Protein AF-A0A538A8Y0-F1 (afdb_monomer_lite)

Sequence (130 aa):
MSKQEFVSQANAICADVNNKIESLQQPPQNAQVSELVPLLTQELAIAREAESKLEALTPPSELQNERDKLVANTQKEEALADKLIAAAKANDSSQAQALGQQLDALNKQDNSISSSIGLTECAKDASPQG

Radius of gyration: 15.26 Å; chains: 1; bounding box: 42×21×41 Å

Secondary structure (DSSP, 8-state):
--HHHHHHHHHHHHHHHHHHHHTSBPPPTT--GGGGHHHHHHHHHHHHHHHHHHHT----GGGHHHHHHHHHHHHHHHHHHHHHHHHHHTT-HHHHHHHHHHHHHHHHHHHHHHHHHT-TTTTS----B-

Structure (mmCIF, N/CA/C/O backbone):
data_AF-A0A538A8Y0-F1
#
_entry.id   AF-A0A538A8Y0-F1
#
loop_
_atom_site.group_PDB
_atom_site.id
_atom_site.type_symbol
_atom_site.label_atom_id
_atom_site.label_alt_id
_atom_site.label_comp_id
_atom_site.label_asym_id
_atom_site.label_entity_id
_atom_site.label_seq_id
_atom_site.pdbx_PDB_ins_code
_atom_site.Cartn_x
_atom_site.Cartn_y
_atom_site.Cartn_z
_atom_site.occupancy
_atom_site.B_iso_or_equiv
_atom_site.auth_seq_id
_atom_site.auth_comp_id
_atom_site.auth_asym_id
_atom_site.auth_atom_id
_atom_site.pdbx_PDB_model_num
ATOM 1 N N . MET A 1 1 ? -17.751 -4.779 16.115 1.00 90.81 1 MET A N 1
ATOM 2 C CA . MET A 1 1 ? -16.651 -4.601 17.092 1.00 90.81 1 MET A CA 1
ATOM 3 C C . MET A 1 1 ? -16.680 -3.178 17.637 1.00 90.81 1 MET A C 1
ATOM 5 O O . MET A 1 1 ? -17.321 -2.327 17.029 1.00 90.81 1 MET A O 1
ATOM 9 N N . SER A 1 2 ? -16.024 -2.918 18.765 1.00 95.69 2 SER A N 1
ATOM 10 C CA . SER A 1 2 ? -15.776 -1.567 19.283 1.00 95.69 2 SER A CA 1
ATOM 11 C C . SER A 1 2 ? -14.690 -0.839 18.480 1.00 95.69 2 SER A C 1
ATOM 13 O O . SER A 1 2 ? -13.913 -1.460 17.752 1.00 95.69 2 SER A O 1
ATOM 15 N N . LYS A 1 3 ? -14.590 0.485 18.650 1.00 95.19 3 LYS A N 1
ATOM 16 C CA . LYS A 1 3 ? -13.522 1.294 18.041 1.00 95.19 3 LYS A CA 1
ATOM 17 C C . LYS A 1 3 ? -12.127 0.809 18.426 1.00 95.19 3 LYS A C 1
ATOM 19 O O . LYS A 1 3 ? -11.273 0.675 17.558 1.00 95.19 3 LYS A O 1
ATOM 24 N N . GLN A 1 4 ? -11.903 0.514 19.704 1.00 96.06 4 GLN A N 1
ATOM 25 C CA . GLN A 1 4 ? -10.595 0.066 20.182 1.00 96.06 4 GLN A CA 1
ATOM 26 C C . GLN A 1 4 ? -10.201 -1.292 19.584 1.00 96.06 4 GLN A C 1
ATOM 28 O O . GLN A 1 4 ? -9.057 -1.468 19.176 1.00 96.06 4 GLN A O 1
ATOM 33 N N . GLU A 1 5 ? -11.147 -2.230 19.479 1.00 96.94 5 GLU A N 1
ATOM 34 C CA . GLU A 1 5 ? -10.902 -3.536 18.855 1.00 96.94 5 GLU A CA 1
ATOM 35 C C . GLU A 1 5 ? -10.602 -3.417 17.358 1.00 96.94 5 GLU A C 1
ATOM 37 O O . GLU A 1 5 ? -9.719 -4.119 16.868 1.00 96.94 5 GLU A O 1
ATOM 42 N N . PHE A 1 6 ? -11.305 -2.532 16.641 1.00 96.44 6 PHE A N 1
ATOM 43 C CA . PHE A 1 6 ? -11.016 -2.253 15.232 1.00 96.44 6 PHE A CA 1
ATOM 44 C C . PHE A 1 6 ? -9.611 -1.676 15.065 1.00 96.44 6 PHE A C 1
ATOM 46 O O . PHE A 1 6 ? -8.806 -2.226 14.319 1.00 96.44 6 PHE A O 1
ATOM 53 N N . VAL A 1 7 ? -9.300 -0.606 15.805 1.00 96.81 7 VAL A N 1
ATOM 54 C CA . VAL A 1 7 ? -8.002 0.077 15.741 1.00 96.81 7 VAL A CA 1
ATOM 55 C C . VAL A 1 7 ? -6.860 -0.885 16.057 1.00 96.81 7 VAL A C 1
ATOM 57 O O . VAL A 1 7 ? -5.851 -0.890 15.360 1.00 96.81 7 VAL A O 1
ATOM 60 N N . SER A 1 8 ? -7.023 -1.735 17.073 1.00 97.69 8 SER A N 1
ATOM 61 C CA . SER A 1 8 ? -6.011 -2.729 17.431 1.00 97.69 8 SER A CA 1
ATOM 62 C C . SER A 1 8 ? -5.783 -3.759 16.322 1.00 97.69 8 SER A C 1
ATOM 64 O O . SER A 1 8 ? -4.634 -4.085 16.039 1.00 97.69 8 SER A O 1
ATOM 66 N N . GLN A 1 9 ? -6.846 -4.285 15.708 1.00 97.69 9 GLN A N 1
ATOM 67 C CA . GLN A 1 9 ? -6.728 -5.301 14.656 1.00 97.69 9 GLN A CA 1
ATOM 68 C C . GLN A 1 9 ? -6.169 -4.720 13.356 1.00 97.69 9 GLN A C 1
ATOM 70 O O . GLN A 1 9 ? -5.267 -5.309 12.767 1.00 97.69 9 GLN A O 1
ATOM 75 N N . ALA A 1 10 ? -6.645 -3.547 12.942 1.00 96.75 10 ALA A N 1
ATOM 76 C CA . ALA A 1 10 ? -6.143 -2.869 11.753 1.00 96.75 10 ALA A CA 1
ATOM 77 C C . ALA A 1 10 ? -4.665 -2.472 11.912 1.00 96.75 10 ALA A C 1
ATOM 79 O O . ALA A 1 10 ? -3.864 -2.748 11.024 1.00 96.75 10 ALA A O 1
ATOM 80 N N . ASN A 1 11 ? -4.257 -1.944 13.073 1.00 97.81 11 ASN A N 1
ATOM 81 C CA . ASN A 1 11 ? -2.839 -1.675 13.332 1.00 97.81 11 ASN A CA 1
ATOM 82 C C . ASN A 1 11 ? -1.982 -2.946 13.329 1.00 97.81 11 ASN A C 1
ATOM 84 O O . ASN A 1 11 ? -0.847 -2.900 12.870 1.00 97.81 11 ASN A O 1
ATOM 88 N N . ALA A 1 12 ? -2.501 -4.082 13.805 1.00 98.06 12 ALA A N 1
ATOM 89 C CA . ALA A 1 12 ? -1.770 -5.346 13.739 1.00 98.06 12 ALA A CA 1
ATOM 90 C C . ALA A 1 12 ? -1.550 -5.814 12.289 1.00 98.06 12 ALA A C 1
ATOM 92 O O . ALA A 1 12 ? -0.470 -6.307 11.969 1.00 98.06 12 ALA A O 1
ATOM 93 N N . ILE A 1 13 ? -2.539 -5.619 11.407 1.00 96.56 13 ILE A N 1
ATOM 94 C CA . ILE A 1 13 ? -2.395 -5.887 9.967 1.00 96.56 13 ILE A CA 1
ATOM 95 C C . ILE A 1 13 ? -1.309 -4.985 9.375 1.00 96.56 13 ILE A C 1
ATOM 97 O O . ILE A 1 13 ? -0.402 -5.478 8.713 1.00 96.56 13 ILE A O 1
ATOM 101 N N . CYS A 1 14 ? -1.358 -3.684 9.650 1.00 96.38 14 CYS A N 1
ATOM 102 C CA . CYS A 1 14 ? -0.379 -2.744 9.112 1.00 96.38 14 CYS A CA 1
ATOM 103 C C . CYS A 1 14 ? 1.033 -2.971 9.664 1.00 96.38 14 CYS A C 1
ATOM 105 O O . CYS A 1 14 ? 2.000 -2.855 8.925 1.00 96.38 14 CYS A O 1
ATOM 107 N N . ALA A 1 15 ? 1.173 -3.386 10.924 1.00 97.62 15 ALA A N 1
ATOM 108 C CA . ALA A 1 15 ? 2.466 -3.792 11.466 1.00 97.62 15 ALA A CA 1
ATOM 109 C C . ALA A 1 15 ? 3.028 -5.040 10.756 1.00 97.62 15 ALA A C 1
ATOM 111 O O . ALA A 1 15 ? 4.222 -5.089 10.471 1.00 97.62 15 ALA A O 1
ATOM 112 N N . ASP A 1 16 ? 2.190 -6.037 10.437 1.00 96.88 16 ASP A N 1
ATOM 113 C CA . ASP A 1 16 ? 2.591 -7.203 9.627 1.00 96.88 16 ASP A CA 1
ATOM 114 C C . ASP A 1 16 ? 3.057 -6.779 8.227 1.00 96.88 16 ASP A C 1
ATOM 116 O O . ASP A 1 16 ? 4.105 -7.229 7.767 1.00 96.88 16 ASP A O 1
ATOM 120 N N . VAL A 1 17 ? 2.326 -5.866 7.580 1.00 95.44 17 VAL A N 1
ATOM 121 C CA . VAL A 1 17 ? 2.715 -5.279 6.288 1.00 95.44 17 VAL A CA 1
ATOM 122 C C . VAL A 1 17 ? 4.061 -4.577 6.388 1.00 95.44 17 VAL A C 1
ATOM 124 O O . VAL A 1 17 ? 4.962 -4.916 5.627 1.00 95.44 17 VAL A O 1
ATOM 127 N N . ASN A 1 18 ? 4.224 -3.663 7.346 1.00 95.31 18 ASN A N 1
ATOM 128 C CA . ASN A 1 18 ? 5.459 -2.906 7.531 1.00 95.31 18 ASN A CA 1
ATOM 129 C C . ASN A 1 18 ? 6.653 -3.847 7.714 1.00 95.31 18 ASN A C 1
ATOM 131 O O . ASN A 1 18 ? 7.642 -3.719 7.003 1.00 95.31 18 ASN A O 1
ATOM 135 N N . ASN A 1 19 ? 6.523 -4.869 8.565 1.00 96.50 19 ASN A N 1
ATOM 136 C CA . ASN A 1 19 ? 7.574 -5.869 8.764 1.00 96.50 19 ASN A CA 1
ATOM 137 C C . ASN A 1 19 ? 7.905 -6.643 7.477 1.00 96.50 19 ASN A C 1
ATOM 139 O O . ASN A 1 19 ? 9.073 -6.919 7.198 1.00 96.50 19 ASN A O 1
ATOM 143 N N . LYS A 1 20 ? 6.889 -7.021 6.688 1.00 96.25 20 LYS A N 1
ATOM 144 C CA . LYS A 1 20 ? 7.092 -7.715 5.409 1.00 96.25 20 LYS A CA 1
ATOM 145 C C . LYS A 1 20 ? 7.803 -6.814 4.404 1.00 96.25 20 LYS A C 1
ATOM 147 O O . LYS A 1 20 ? 8.775 -7.272 3.812 1.00 96.25 20 LYS A O 1
ATOM 152 N N . ILE A 1 21 ? 7.371 -5.561 4.258 1.00 94.69 21 ILE A N 1
ATOM 153 C CA . ILE A 1 21 ? 7.989 -4.569 3.368 1.00 94.69 21 ILE A CA 1
ATOM 154 C C . ILE A 1 21 ? 9.435 -4.306 3.782 1.00 94.69 21 ILE A C 1
ATOM 156 O O . ILE A 1 21 ? 10.331 -4.446 2.958 1.00 94.69 21 ILE A O 1
ATOM 160 N N . GLU A 1 22 ? 9.683 -4.038 5.064 1.00 94.44 22 GLU A N 1
ATOM 161 C CA . GLU A 1 22 ? 11.029 -3.835 5.610 1.00 94.44 22 GLU A CA 1
ATOM 162 C C . GLU A 1 22 ? 11.937 -5.049 5.384 1.00 94.44 22 GLU A C 1
ATOM 164 O O . GLU A 1 22 ? 13.147 -4.895 5.274 1.00 94.44 22 GLU A O 1
ATOM 169 N N . SER A 1 23 ? 11.396 -6.267 5.300 1.00 95.31 23 SER A N 1
ATOM 170 C CA . SER A 1 23 ? 12.188 -7.473 5.022 1.00 95.31 23 SER A CA 1
ATOM 171 C C . SER A 1 23 ? 12.571 -7.655 3.548 1.00 95.31 23 SER A C 1
ATOM 173 O O . SER A 1 23 ? 13.418 -8.499 3.238 1.00 95.31 23 SER A O 1
ATOM 175 N N . LEU A 1 24 ? 11.963 -6.891 2.634 1.00 94.56 24 LEU A N 1
ATOM 176 C CA . LEU A 1 24 ? 12.285 -6.950 1.212 1.00 94.56 24 LEU A CA 1
ATOM 177 C C . LEU A 1 24 ? 13.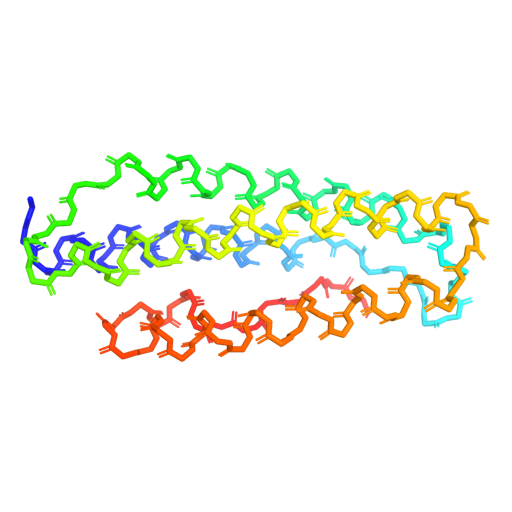641 -6.294 0.946 1.00 94.56 24 LEU A C 1
ATOM 179 O O . LEU A 1 24 ? 14.032 -5.341 1.615 1.00 94.56 24 LEU A O 1
ATOM 183 N N . GLN A 1 25 ? 14.351 -6.793 -0.065 1.00 92.19 25 GLN A N 1
ATOM 184 C CA . GLN A 1 25 ? 15.600 -6.187 -0.517 1.00 92.19 25 GLN A CA 1
ATOM 185 C C . GLN A 1 25 ? 15.322 -5.103 -1.551 1.00 92.19 25 GLN A C 1
ATOM 187 O O . GLN A 1 25 ? 14.700 -5.365 -2.585 1.00 92.19 25 GLN A O 1
ATOM 192 N N . GLN A 1 26 ? 15.842 -3.907 -1.298 1.00 89.25 26 GLN A N 1
ATOM 193 C CA . GLN A 1 26 ? 15.817 -2.825 -2.261 1.00 89.25 26 GLN A CA 1
ATOM 194 C C . GLN A 1 26 ? 16.884 -3.057 -3.346 1.00 89.25 26 GLN A C 1
ATOM 196 O O . GLN A 1 26 ? 18.039 -3.364 -3.031 1.00 89.25 26 GLN A O 1
ATOM 201 N N . PRO A 1 27 ? 16.539 -2.905 -4.637 1.00 89.00 27 PRO A N 1
ATOM 202 C CA . PRO A 1 27 ? 17.527 -2.847 -5.706 1.00 89.00 27 PRO A CA 1
ATOM 203 C C . PRO A 1 27 ? 18.526 -1.695 -5.488 1.00 89.00 27 PRO A C 1
ATOM 205 O O . PRO A 1 27 ? 18.180 -0.689 -4.861 1.00 89.00 27 PRO A O 1
ATOM 208 N N . PRO A 1 28 ? 19.760 -1.790 -6.019 1.00 89.81 28 PRO A N 1
ATOM 209 C CA . PRO A 1 28 ? 20.739 -0.715 -5.890 1.00 89.81 28 PRO A CA 1
ATOM 210 C C . PRO A 1 28 ? 20.216 0.586 -6.518 1.00 89.81 28 PRO A C 1
ATOM 212 O O . PRO A 1 28 ? 19.444 0.559 -7.471 1.00 89.81 28 PRO A O 1
ATOM 215 N N . GLN A 1 29 ? 20.667 1.746 -6.031 1.00 84.62 29 GLN A N 1
ATOM 216 C CA . GLN A 1 29 ? 20.158 3.059 -6.476 1.00 84.62 29 GLN A CA 1
ATOM 217 C C . GLN A 1 29 ? 20.268 3.314 -7.989 1.00 84.62 29 GLN A C 1
ATOM 219 O O . GLN A 1 29 ? 19.532 4.129 -8.537 1.00 84.62 29 GLN A O 1
ATOM 224 N N . ASN A 1 30 ? 21.202 2.646 -8.663 1.00 90.00 30 ASN A N 1
ATOM 225 C CA . ASN A 1 30 ? 21.420 2.736 -10.104 1.00 90.00 30 ASN A CA 1
ATOM 226 C C . ASN A 1 30 ? 20.744 1.605 -10.901 1.00 90.00 30 ASN A C 1
ATOM 228 O O . ASN A 1 30 ? 21.065 1.433 -12.078 1.00 90.00 30 ASN A O 1
ATOM 232 N N . ALA A 1 31 ? 19.857 0.830 -10.272 1.00 90.81 31 ALA A N 1
ATOM 233 C CA . ALA A 1 31 ? 19.060 -0.190 -10.935 1.00 90.81 31 ALA A CA 1
ATOM 234 C C . ALA A 1 31 ? 18.205 0.428 -12.047 1.00 90.81 31 ALA A C 1
ATOM 236 O O . ALA A 1 31 ? 17.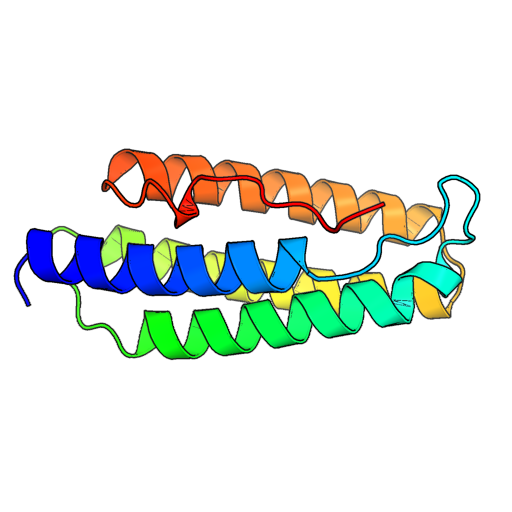637 1.515 -11.910 1.00 90.81 31 ALA A O 1
ATOM 237 N N . GLN A 1 32 ? 18.090 -0.284 -13.162 1.00 93.00 32 GLN A N 1
ATOM 238 C CA . GLN A 1 32 ? 17.137 0.061 -14.204 1.00 93.00 32 GLN A CA 1
ATOM 239 C C . GLN A 1 32 ? 15.715 -0.173 -13.702 1.00 93.00 32 GLN A C 1
ATOM 241 O O . GLN A 1 32 ? 15.465 -1.024 -12.851 1.00 93.00 32 GLN A O 1
ATOM 246 N N . VAL A 1 33 ? 14.746 0.533 -14.283 1.00 92.94 33 VAL A N 1
ATOM 247 C CA . VAL A 1 33 ? 13.346 0.403 -13.860 1.00 92.94 33 VAL A CA 1
ATOM 248 C C . VAL A 1 33 ? 12.834 -1.038 -13.998 1.00 92.94 33 VAL A C 1
ATOM 250 O O . VAL A 1 33 ? 12.084 -1.507 -13.147 1.00 92.94 33 VAL A O 1
ATOM 253 N N . SER A 1 34 ? 13.301 -1.791 -14.998 1.00 94.75 34 SER A N 1
ATOM 254 C CA . SER A 1 34 ? 12.964 -3.210 -15.156 1.00 94.75 34 SER A CA 1
ATOM 255 C C . SER A 1 34 ? 13.441 -4.094 -14.002 1.00 94.75 34 SER A C 1
ATOM 257 O O . SER A 1 34 ? 12.833 -5.127 -13.728 1.00 94.75 34 SER A O 1
ATOM 259 N N . GLU A 1 35 ? 14.511 -3.702 -13.311 1.00 95.00 35 GLU A N 1
ATOM 260 C CA . GLU A 1 35 ? 15.055 -4.431 -12.161 1.00 95.00 35 GLU A CA 1
ATOM 261 C C . GLU A 1 35 ? 14.205 -4.227 -10.894 1.00 95.00 35 GLU A C 1
ATOM 263 O O . GLU A 1 35 ? 14.346 -4.986 -9.941 1.00 95.00 35 GLU A O 1
ATOM 268 N N . LEU A 1 36 ? 13.263 -3.273 -10.900 1.00 93.44 36 LEU A N 1
ATOM 269 C CA . LEU A 1 36 ? 12.297 -3.072 -9.813 1.00 93.44 36 LEU A CA 1
ATOM 270 C C . LEU A 1 36 ? 11.145 -4.086 -9.844 1.00 93.44 36 LEU A C 1
ATOM 272 O O . LEU A 1 36 ? 10.462 -4.271 -8.840 1.00 93.44 36 LEU A O 1
ATOM 276 N N . VAL A 1 37 ? 10.910 -4.762 -10.976 1.00 96.12 37 VAL A N 1
ATOM 277 C CA . VAL A 1 37 ? 9.754 -5.659 -11.173 1.00 96.12 37 VAL A CA 1
ATOM 278 C C . VAL A 1 37 ? 9.604 -6.715 -10.064 1.00 96.12 37 VAL A C 1
ATOM 280 O O . VAL A 1 37 ? 8.475 -6.897 -9.596 1.00 96.12 37 VAL A O 1
ATOM 283 N N . PRO A 1 38 ? 10.668 -7.409 -9.607 1.00 96.19 38 PRO A N 1
ATOM 284 C CA . PRO A 1 38 ? 10.547 -8.381 -8.523 1.00 96.19 38 PRO A CA 1
ATOM 285 C C . PRO A 1 38 ? 10.125 -7.755 -7.191 1.00 96.19 38 PRO A C 1
ATOM 287 O O . PRO A 1 38 ? 9.326 -8.358 -6.478 1.00 96.19 38 PRO A O 1
ATOM 290 N N . LEU A 1 39 ? 10.639 -6.566 -6.859 1.00 95.44 39 LEU A N 1
ATOM 291 C CA . LEU A 1 39 ? 10.268 -5.846 -5.639 1.00 95.44 39 LEU A CA 1
ATOM 292 C C . LEU A 1 39 ? 8.797 -5.419 -5.706 1.00 95.44 39 LEU A C 1
ATOM 294 O O . LEU A 1 39 ? 8.005 -5.841 -4.871 1.00 95.44 39 LEU A O 1
ATOM 298 N N . LEU A 1 40 ? 8.412 -4.710 -6.770 1.00 95.69 40 LEU A N 1
ATOM 299 C CA . LEU A 1 40 ? 7.044 -4.218 -6.974 1.00 95.69 40 LEU A CA 1
ATOM 300 C C . LEU A 1 40 ? 6.000 -5.345 -6.941 1.00 95.69 40 LEU A C 1
ATOM 302 O O . LEU A 1 40 ? 4.895 -5.177 -6.435 1.00 95.69 40 LEU A O 1
ATOM 306 N N . THR A 1 41 ? 6.348 -6.521 -7.473 1.00 97.44 41 THR A N 1
ATOM 307 C CA . THR A 1 41 ? 5.459 -7.694 -7.451 1.00 97.44 41 THR A CA 1
ATOM 308 C C . THR A 1 41 ? 5.270 -8.240 -6.032 1.00 97.44 41 THR A C 1
ATOM 310 O O . THR A 1 41 ? 4.177 -8.692 -5.696 1.00 97.44 41 THR A O 1
ATOM 313 N N . GLN A 1 42 ? 6.314 -8.208 -5.198 1.00 97.50 42 GLN A N 1
ATOM 314 C CA . GLN A 1 42 ? 6.234 -8.635 -3.798 1.00 97.50 42 GLN A CA 1
ATOM 315 C C . GLN A 1 42 ? 5.429 -7.641 -2.958 1.00 97.50 42 GLN A C 1
ATOM 317 O O . GLN A 1 42 ? 4.544 -8.062 -2.217 1.00 97.50 42 GLN A O 1
ATOM 322 N N . GLU A 1 43 ? 5.673 -6.340 -3.124 1.00 95.31 43 GLU A N 1
ATOM 323 C CA . GLU A 1 43 ? 4.915 -5.280 -2.446 1.00 95.31 43 GLU A CA 1
ATOM 324 C C . GLU A 1 43 ? 3.420 -5.359 -2.785 1.00 95.31 43 GLU A C 1
ATOM 326 O O . GLU A 1 43 ? 2.581 -5.359 -1.887 1.00 95.31 43 GLU A O 1
ATOM 331 N N . LEU A 1 44 ? 3.075 -5.552 -4.064 1.00 96.81 44 LEU A N 1
ATOM 332 C CA . LEU A 1 44 ? 1.686 -5.730 -4.497 1.00 96.81 44 LEU A CA 1
ATOM 333 C C . LEU A 1 44 ? 1.025 -6.977 -3.887 1.00 96.81 44 LEU A C 1
ATOM 335 O O . LEU A 1 44 ? -0.153 -6.949 -3.535 1.00 96.81 44 LEU A O 1
ATOM 339 N N . ALA A 1 45 ? 1.759 -8.085 -3.753 1.00 97.44 45 ALA A N 1
ATOM 340 C CA . ALA A 1 45 ? 1.228 -9.285 -3.109 1.00 97.44 45 ALA A CA 1
ATOM 341 C C . ALA A 1 45 ? 0.94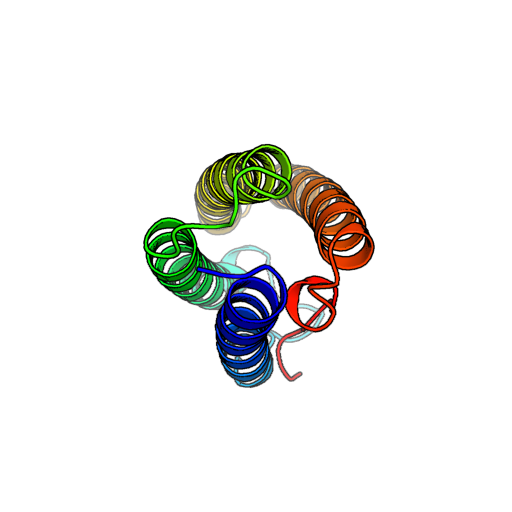3 -9.055 -1.613 1.00 97.44 45 ALA A C 1
ATOM 343 O O . ALA A 1 45 ? -0.075 -9.529 -1.107 1.00 97.44 45 ALA A O 1
ATOM 344 N N . ILE A 1 46 ? 1.810 -8.303 -0.926 1.00 96.06 46 ILE A N 1
ATOM 345 C CA . ILE A 1 46 ? 1.621 -7.912 0.477 1.00 96.06 46 ILE A CA 1
ATOM 346 C C . ILE A 1 46 ? 0.404 -6.987 0.616 1.00 96.06 46 ILE A C 1
ATOM 348 O O . ILE A 1 46 ? -0.424 -7.217 1.498 1.00 96.06 46 ILE A O 1
ATOM 352 N N . ALA A 1 47 ? 0.264 -5.991 -0.267 1.00 93.81 47 ALA A N 1
ATOM 353 C CA . ALA A 1 47 ? -0.868 -5.062 -0.273 1.00 93.81 47 ALA A CA 1
ATOM 354 C C . ALA A 1 47 ? -2.213 -5.796 -0.423 1.00 93.81 47 ALA A C 1
ATOM 356 O O . ALA A 1 47 ? -3.098 -5.613 0.409 1.00 93.81 47 ALA A O 1
ATOM 357 N N . ARG A 1 48 ? -2.314 -6.730 -1.377 1.00 96.00 48 ARG A N 1
ATOM 358 C CA . ARG A 1 48 ? -3.509 -7.574 -1.590 1.00 96.00 48 ARG A CA 1
ATOM 359 C C . ARG A 1 48 ? -3.883 -8.418 -0.381 1.00 96.00 48 ARG A C 1
ATOM 361 O O . ARG A 1 48 ? -5.054 -8.576 -0.038 1.00 96.00 48 ARG A O 1
ATOM 368 N N . GLU A 1 49 ? -2.881 -9.002 0.276 1.00 95.31 49 GLU A N 1
ATOM 369 C CA . GLU A 1 49 ? -3.108 -9.766 1.502 1.00 95.31 49 GLU A CA 1
ATOM 370 C C . GLU A 1 49 ? -3.650 -8.859 2.621 1.00 95.31 49 GLU A C 1
ATOM 372 O O . GLU A 1 49 ? -4.548 -9.256 3.368 1.00 95.31 49 GLU A O 1
ATOM 377 N N . ALA A 1 50 ? -3.119 -7.640 2.737 1.00 92.44 50 ALA A N 1
ATOM 378 C CA . ALA A 1 50 ? -3.538 -6.660 3.730 1.00 92.44 50 ALA A CA 1
ATOM 379 C C . ALA A 1 50 ? -4.950 -6.123 3.470 1.00 92.44 50 ALA A C 1
ATOM 381 O O . ALA A 1 50 ? -5.743 -6.065 4.410 1.00 92.44 50 ALA A O 1
ATOM 382 N N . GLU A 1 51 ? -5.277 -5.801 2.214 1.00 93.44 51 GLU A N 1
ATOM 383 C CA . GLU A 1 51 ? -6.613 -5.387 1.779 1.00 93.44 51 GLU A CA 1
ATOM 384 C C . GLU A 1 51 ? -7.648 -6.432 2.206 1.00 93.44 51 GLU A C 1
ATOM 386 O O . GLU A 1 51 ? -8.583 -6.118 2.942 1.00 93.44 51 GLU A O 1
ATOM 391 N N . SER A 1 52 ? -7.421 -7.702 1.853 1.00 94.44 52 SER A N 1
ATOM 392 C CA . SER A 1 52 ? -8.332 -8.796 2.198 1.00 94.44 52 SER A CA 1
ATOM 393 C C . SER A 1 52 ? -8.531 -8.947 3.714 1.00 94.44 52 SER A C 1
ATOM 395 O O . SER A 1 52 ? -9.653 -9.163 4.182 1.00 94.44 52 SER A O 1
ATOM 397 N N . LYS A 1 53 ? -7.464 -8.790 4.513 1.00 94.19 53 LYS A N 1
ATOM 398 C CA . LYS A 1 53 ? -7.565 -8.807 5.983 1.00 94.19 53 LYS A CA 1
ATOM 399 C C . LYS A 1 53 ? -8.340 -7.600 6.520 1.00 94.19 53 LYS A C 1
ATOM 401 O O . LYS A 1 53 ? -9.116 -7.763 7.460 1.00 94.19 53 LYS A O 1
ATOM 406 N N . LEU A 1 54 ? -8.135 -6.410 5.953 1.00 91.81 54 LEU A N 1
ATOM 407 C CA . LEU A 1 54 ? -8.802 -5.177 6.374 1.00 91.81 54 LEU A CA 1
ATOM 408 C C . LEU A 1 54 ? -10.296 -5.194 6.019 1.00 91.81 54 LEU A C 1
ATOM 410 O O . LEU A 1 54 ? -11.118 -4.806 6.848 1.00 91.81 54 LEU A O 1
ATOM 414 N N . GLU A 1 55 ? -10.659 -5.697 4.838 1.00 92.94 55 GLU A N 1
ATOM 415 C CA . GLU A 1 55 ? -12.051 -5.895 4.412 1.00 92.94 55 GLU A CA 1
ATOM 416 C C . GLU A 1 55 ? -12.814 -6.870 5.315 1.00 92.94 55 GLU A C 1
ATOM 418 O O . GLU A 1 55 ? -14.009 -6.688 5.564 1.00 92.94 55 GLU A O 1
ATOM 423 N N . ALA A 1 56 ? -12.128 -7.889 5.843 1.00 94.31 56 ALA A N 1
ATOM 424 C CA . ALA A 1 56 ? -12.712 -8.847 6.776 1.00 94.31 56 ALA A CA 1
ATOM 425 C C . ALA A 1 56 ? -13.031 -8.232 8.154 1.00 94.31 56 ALA A C 1
ATOM 427 O O . ALA A 1 56 ? -13.806 -8.808 8.927 1.00 94.31 56 ALA A O 1
ATOM 428 N N . LEU A 1 57 ? -12.476 -7.058 8.482 1.00 93.56 57 LEU A N 1
ATOM 429 C CA . LEU A 1 57 ? -12.817 -6.345 9.708 1.00 93.56 57 LEU A CA 1
ATOM 430 C C . LEU A 1 57 ? -14.166 -5.629 9.557 1.00 93.56 57 LEU A C 1
ATOM 432 O O . LEU A 1 57 ? -14.413 -4.874 8.623 1.00 93.56 57 LEU A O 1
ATOM 436 N N . THR A 1 58 ? -15.050 -5.813 10.537 1.00 92.69 58 THR A N 1
ATOM 437 C CA . THR A 1 58 ? -16.328 -5.086 10.632 1.00 92.69 58 THR A CA 1
ATOM 438 C C . THR A 1 58 ? -16.195 -3.883 11.575 1.00 92.69 58 THR A C 1
ATOM 440 O O . THR A 1 58 ? -16.428 -4.061 12.776 1.00 92.69 58 THR A O 1
ATOM 443 N N . PRO A 1 59 ? -15.829 -2.675 11.099 1.00 93.00 59 PRO A N 1
ATOM 444 C CA . PRO A 1 59 ? -15.652 -1.511 11.967 1.00 93.00 59 PRO A CA 1
ATOM 445 C C . PRO A 1 59 ? -16.963 -1.132 12.681 1.00 93.00 59 PRO A C 1
ATOM 447 O O . PRO A 1 59 ? -18.053 -1.488 12.224 1.00 93.00 59 PRO A O 1
ATOM 450 N N . PRO A 1 60 ? -16.906 -0.400 13.808 1.00 94.94 60 PRO A N 1
ATOM 451 C CA . PRO A 1 60 ? -18.093 0.286 14.314 1.00 94.94 60 PRO A CA 1
ATOM 452 C C . PRO A 1 60 ? -18.597 1.306 13.279 1.00 94.94 60 PRO A C 1
ATOM 454 O O . PRO A 1 60 ? -17.815 1.836 12.490 1.00 94.94 60 PRO A O 1
ATOM 457 N N . SER A 1 61 ? -19.892 1.634 13.311 1.00 94.94 61 SER A N 1
ATOM 458 C CA . SER A 1 61 ? -20.530 2.525 12.323 1.00 94.94 61 SER A CA 1
ATOM 459 C C . SER A 1 61 ? -19.847 3.889 12.183 1.00 94.94 61 SER A C 1
ATOM 461 O O . SER A 1 61 ? -19.853 4.472 11.106 1.00 94.94 61 SER A O 1
ATOM 463 N N . GLU A 1 62 ? -19.241 4.387 13.262 1.00 94.50 62 GLU A N 1
ATOM 464 C CA . GLU A 1 62 ? -18.503 5.654 13.292 1.00 94.50 62 GLU A CA 1
ATOM 465 C C . GLU A 1 62 ? -17.172 5.642 12.520 1.00 94.50 62 GLU A C 1
ATOM 467 O O . GLU A 1 62 ? -16.642 6.715 12.269 1.00 94.50 62 GLU A O 1
ATOM 472 N N . LEU A 1 63 ? -16.637 4.467 12.156 1.00 95.69 63 LEU A N 1
ATOM 473 C CA . LEU A 1 63 ? -15.398 4.304 11.374 1.00 95.69 63 LEU A CA 1
ATOM 474 C C . LEU A 1 63 ? -15.627 3.645 10.005 1.00 95.69 63 LEU A C 1
ATOM 476 O O . LEU A 1 63 ? -14.676 3.382 9.268 1.00 95.69 63 LEU A O 1
ATOM 480 N N . GLN A 1 64 ? -16.881 3.325 9.672 1.00 93.81 64 GLN A N 1
ATOM 481 C CA . GLN A 1 64 ? -17.229 2.608 8.447 1.00 93.81 64 GLN A CA 1
ATOM 482 C C . GLN A 1 64 ? -16.778 3.385 7.201 1.00 93.81 64 GLN A C 1
ATOM 484 O O . GLN A 1 64 ? -16.153 2.811 6.316 1.00 93.81 64 GLN A O 1
ATOM 489 N N . ASN A 1 65 ? -17.015 4.699 7.171 1.00 94.62 65 ASN A N 1
ATOM 490 C CA . A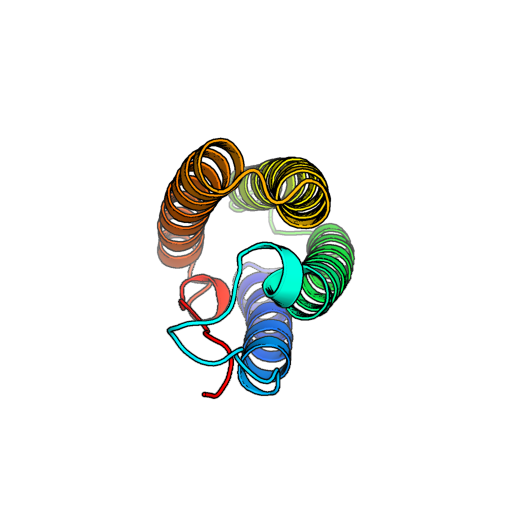SN A 1 65 ? -16.673 5.539 6.024 1.00 94.62 65 ASN A CA 1
ATOM 491 C C . ASN A 1 65 ? -15.159 5.632 5.793 1.00 94.62 65 ASN A C 1
ATOM 493 O O . ASN A 1 65 ? -14.711 5.635 4.650 1.00 94.62 65 ASN A O 1
ATOM 497 N N . GLU A 1 66 ? -14.365 5.756 6.855 1.00 93.69 66 GLU A N 1
ATOM 498 C CA . GLU A 1 66 ? -12.909 5.828 6.762 1.00 93.69 66 GLU A CA 1
ATOM 499 C C . GLU A 1 66 ? -12.321 4.479 6.355 1.00 93.69 66 GLU A C 1
ATOM 501 O O . GLU A 1 66 ? -11.454 4.447 5.487 1.00 93.69 66 GLU A O 1
ATOM 506 N N . ARG A 1 67 ? -12.850 3.369 6.887 1.00 91.69 67 ARG A N 1
ATOM 507 C CA . ARG A 1 67 ? -12.472 2.023 6.437 1.00 91.69 67 ARG A CA 1
ATOM 508 C C . ARG A 1 67 ? -12.778 1.826 4.954 1.00 91.69 67 ARG A C 1
ATOM 510 O O . ARG A 1 67 ? -11.913 1.359 4.223 1.00 91.69 67 ARG A O 1
ATOM 517 N N . ASP A 1 68 ? -13.977 2.187 4.504 1.00 92.31 68 A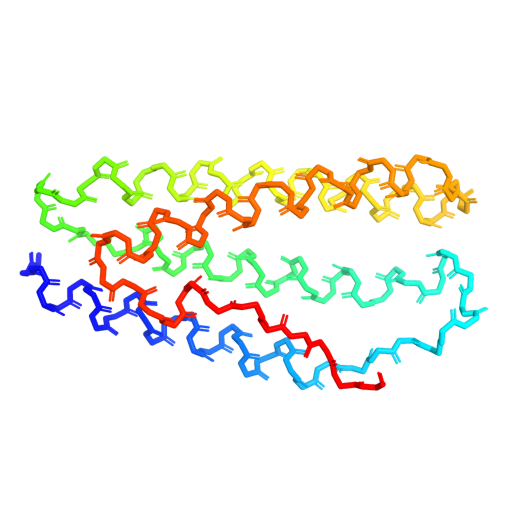SP A N 1
ATOM 518 C CA . ASP A 1 68 ? -14.378 2.017 3.103 1.00 92.31 68 ASP A CA 1
ATOM 519 C C . ASP A 1 68 ? -13.529 2.882 2.160 1.00 92.31 68 ASP A C 1
ATOM 521 O O . ASP A 1 68 ? -13.185 2.449 1.062 1.00 92.31 68 ASP A O 1
ATOM 525 N N . LYS A 1 69 ? -13.135 4.086 2.598 1.00 93.31 69 LYS A N 1
ATOM 526 C CA . LYS A 1 69 ? -12.190 4.934 1.857 1.00 93.31 69 LYS A CA 1
ATOM 527 C C . LYS A 1 69 ? -10.804 4.307 1.753 1.00 93.31 69 LYS A C 1
ATOM 529 O O . LYS A 1 69 ? -10.243 4.360 0.666 1.00 93.31 69 LYS A O 1
ATOM 534 N N . LEU A 1 70 ? -10.278 3.740 2.843 1.00 91.31 70 LEU A N 1
ATOM 535 C CA . LEU A 1 70 ? -8.978 3.063 2.837 1.00 91.31 70 LEU A CA 1
ATOM 536 C C . LEU A 1 70 ? -8.995 1.879 1.867 1.00 91.31 70 LEU A C 1
ATOM 538 O O . LEU A 1 70 ? -8.183 1.850 0.957 1.00 91.31 70 LEU A O 1
ATOM 542 N N . VAL A 1 71 ? -9.988 0.988 1.962 1.00 91.19 71 VAL A N 1
ATOM 543 C CA . VAL A 1 71 ? -10.138 -0.142 1.022 1.00 91.19 71 VAL A CA 1
ATOM 544 C C . VAL A 1 71 ? -10.210 0.348 -0.429 1.00 91.19 71 VAL A C 1
ATOM 546 O O . VAL A 1 71 ? -9.474 -0.122 -1.292 1.00 91.19 71 VAL A O 1
ATOM 549 N N . ALA A 1 72 ? -11.041 1.356 -0.710 1.00 93.25 72 ALA A N 1
ATOM 550 C CA . ALA A 1 72 ? -11.170 1.899 -2.061 1.00 93.25 72 ALA A CA 1
ATOM 551 C C . ALA A 1 72 ? -9.894 2.590 -2.576 1.00 93.25 72 ALA A C 1
ATOM 553 O O . ALA A 1 72 ? -9.706 2.698 -3.790 1.00 93.25 72 ALA A O 1
ATOM 554 N N . ASN A 1 73 ? -9.050 3.121 -1.691 1.00 93.56 73 ASN A N 1
ATOM 555 C CA . ASN A 1 73 ? -7.767 3.699 -2.068 1.00 93.56 73 ASN A CA 1
ATOM 556 C C . ASN A 1 73 ? -6.713 2.614 -2.291 1.00 93.56 73 ASN A C 1
ATOM 558 O O . ASN A 1 73 ? -6.093 2.641 -3.353 1.00 93.56 73 ASN A O 1
ATOM 562 N N . THR A 1 74 ? -6.633 1.597 -1.430 1.00 91.56 74 THR A N 1
ATOM 563 C CA . THR A 1 74 ? -5.783 0.416 -1.644 1.00 91.56 74 THR A CA 1
ATOM 564 C C . THR A 1 74 ? -6.076 -0.243 -2.996 1.00 91.56 74 THR A C 1
ATOM 566 O O . THR A 1 74 ? -5.162 -0.465 -3.781 1.00 91.56 74 THR A O 1
ATOM 569 N N . GLN A 1 75 ? -7.345 -0.412 -3.381 1.00 94.56 75 GLN A N 1
ATOM 570 C CA . GLN A 1 75 ? -7.712 -0.934 -4.712 1.00 94.56 75 GLN A CA 1
ATOM 571 C C . GLN A 1 75 ? -7.172 -0.092 -5.878 1.00 94.56 75 GLN A C 1
ATOM 573 O O . GLN A 1 75 ? -6.808 -0.617 -6.936 1.00 94.56 75 GLN A O 1
ATOM 578 N N . LYS A 1 76 ? -7.126 1.237 -5.720 1.00 96.38 76 LYS A N 1
ATOM 579 C CA . LYS A 1 76 ? -6.540 2.129 -6.732 1.00 96.38 76 LYS A CA 1
ATOM 580 C C . LYS A 1 76 ? -5.024 2.009 -6.753 1.00 96.38 76 LYS A C 1
ATOM 582 O O . LYS A 1 76 ? -4.453 2.028 -7.843 1.00 96.38 76 LYS A O 1
ATOM 587 N N . GLU A 1 77 ? -4.393 1.906 -5.588 1.00 94.88 77 GLU A N 1
ATOM 588 C CA . GLU A 1 77 ? -2.954 1.685 -5.469 1.00 94.88 77 GLU A CA 1
ATOM 589 C C . GLU A 1 77 ? -2.556 0.377 -6.145 1.00 94.88 77 GLU A C 1
ATOM 591 O O . GLU A 1 77 ? -1.668 0.382 -6.989 1.00 94.88 77 GLU A O 1
ATOM 596 N N . GLU A 1 78 ? -3.284 -0.714 -5.918 1.00 96.44 78 GLU A N 1
ATOM 597 C CA . GLU A 1 78 ? -3.034 -1.986 -6.597 1.00 96.44 78 GLU A CA 1
ATOM 598 C C . GLU A 1 78 ? -3.139 -1.877 -8.120 1.00 96.44 78 GLU A C 1
ATOM 600 O O . GLU A 1 78 ? -2.268 -2.352 -8.852 1.00 96.44 78 GLU A O 1
ATOM 605 N N . ALA A 1 79 ? -4.174 -1.197 -8.621 1.00 97.88 79 ALA A N 1
ATOM 606 C CA . ALA A 1 79 ? -4.343 -0.982 -10.054 1.00 97.88 79 ALA A CA 1
ATOM 607 C C . ALA A 1 79 ? -3.233 -0.098 -10.656 1.00 97.88 79 ALA A C 1
ATOM 609 O O . ALA A 1 79 ? -2.869 -0.257 -11.827 1.00 97.88 79 ALA A O 1
ATOM 610 N N . LEU A 1 80 ? -2.702 0.859 -9.890 1.00 98.06 80 LEU A N 1
ATOM 611 C CA . LEU A 1 80 ? -1.548 1.671 -10.285 1.00 98.06 80 LEU A CA 1
ATOM 612 C C . LEU A 1 80 ? -0.246 0.868 -10.215 1.00 98.06 80 LEU A C 1
ATOM 614 O O . LEU A 1 80 ? 0.575 0.997 -11.121 1.00 98.06 80 LEU A O 1
ATOM 618 N N . ALA A 1 81 ? -0.082 0.007 -9.212 1.00 97.69 81 ALA A N 1
ATOM 619 C CA . ALA A 1 81 ? 1.061 -0.882 -9.054 1.00 97.69 81 ALA A CA 1
ATOM 620 C C . ALA A 1 81 ? 1.139 -1.904 -10.198 1.00 97.69 81 ALA A C 1
ATOM 622 O O . ALA A 1 81 ? 2.206 -2.079 -10.783 1.00 97.69 81 ALA A O 1
ATOM 623 N N . ASP A 1 82 ? 0.016 -2.495 -10.623 1.00 98.44 82 ASP A N 1
ATOM 624 C CA . ASP A 1 82 ? -0.030 -3.363 -11.810 1.00 98.44 82 ASP A CA 1
ATOM 625 C C . ASP A 1 82 ? 0.443 -2.622 -13.077 1.00 98.44 82 ASP A C 1
ATOM 627 O O . ASP A 1 82 ? 1.226 -3.152 -13.874 1.00 98.44 82 ASP A O 1
ATOM 631 N N . LYS A 1 83 ? 0.018 -1.362 -13.256 1.00 98.50 83 LYS A N 1
ATOM 632 C CA . LYS A 1 83 ? 0.483 -0.514 -14.368 1.00 98.50 83 LYS A CA 1
ATOM 633 C C . LYS A 1 83 ? 1.963 -0.168 -14.239 1.00 98.50 83 LYS A C 1
ATOM 635 O O . LYS A 1 83 ? 2.664 -0.150 -15.248 1.00 98.50 83 LYS A O 1
ATOM 640 N N . LEU A 1 84 ? 2.440 0.095 -13.025 1.00 98.25 84 LEU A N 1
ATOM 641 C CA . LEU A 1 84 ? 3.839 0.407 -12.749 1.00 98.25 84 LEU A CA 1
ATOM 642 C C . LEU A 1 84 ? 4.725 -0.796 -13.076 1.00 98.25 84 LEU A C 1
ATOM 644 O O . LEU A 1 84 ? 5.727 -0.647 -13.769 1.00 98.25 84 LEU A O 1
ATOM 648 N N . ILE A 1 85 ? 4.310 -1.999 -12.680 1.00 98.19 85 ILE A N 1
ATOM 649 C CA . ILE A 1 85 ? 4.972 -3.256 -13.038 1.00 98.19 85 ILE A CA 1
ATOM 650 C C . ILE A 1 85 ? 5.013 -3.432 -14.561 1.00 98.19 85 ILE A C 1
ATOM 652 O O . ILE A 1 85 ? 6.042 -3.836 -15.105 1.00 98.19 85 ILE A O 1
ATOM 656 N N . ALA A 1 86 ? 3.921 -3.133 -15.271 1.00 98.44 86 ALA A N 1
ATOM 657 C CA . ALA A 1 86 ? 3.891 -3.208 -16.732 1.00 98.44 86 ALA A CA 1
ATOM 658 C C . ALA A 1 86 ? 4.854 -2.201 -17.392 1.00 98.44 86 ALA A C 1
ATOM 660 O O . ALA A 1 86 ? 5.613 -2.587 -18.283 1.00 98.44 86 ALA A O 1
ATOM 661 N N . ALA A 1 87 ? 4.880 -0.950 -16.924 1.00 98.19 87 ALA A N 1
ATOM 662 C CA . ALA A 1 87 ? 5.809 0.079 -17.397 1.00 98.19 87 ALA A CA 1
ATOM 663 C C . ALA A 1 87 ? 7.273 -0.304 -17.116 1.00 98.19 87 ALA A C 1
ATOM 665 O O . ALA A 1 87 ? 8.123 -0.217 -18.001 1.00 98.19 87 ALA A O 1
ATOM 666 N N . ALA A 1 88 ? 7.554 -0.826 -15.920 1.00 97.44 88 ALA A N 1
ATOM 667 C CA . ALA A 1 88 ? 8.868 -1.327 -15.535 1.00 97.44 88 ALA A CA 1
ATOM 668 C C . ALA A 1 88 ? 9.331 -2.476 -16.445 1.00 97.44 88 ALA A C 1
ATOM 670 O O . ALA A 1 88 ? 10.451 -2.447 -16.951 1.00 97.44 88 ALA A O 1
ATOM 671 N N . LYS A 1 89 ? 8.456 -3.445 -16.748 1.00 97.75 89 LYS A N 1
ATOM 672 C CA . LYS A 1 89 ? 8.742 -4.528 -17.712 1.00 97.75 89 LYS A CA 1
ATOM 673 C C . LYS A 1 89 ? 9.034 -4.007 -19.122 1.00 97.75 89 LYS A C 1
ATOM 675 O O . LYS A 1 89 ? 9.849 -4.598 -19.823 1.00 97.75 89 LYS A O 1
ATOM 680 N N . ALA A 1 90 ? 8.385 -2.918 -19.530 1.00 97.56 90 ALA A N 1
ATOM 681 C CA . ALA A 1 90 ? 8.632 -2.245 -20.805 1.00 97.56 90 ALA A CA 1
ATOM 682 C C . ALA A 1 90 ? 9.869 -1.323 -20.785 1.00 97.56 90 ALA A C 1
ATOM 684 O O . ALA A 1 90 ? 10.201 -0.728 -21.809 1.00 97.56 90 ALA A O 1
ATOM 685 N N . ASN A 1 91 ? 10.547 -1.205 -19.638 1.00 96.06 91 ASN A N 1
ATOM 686 C CA . ASN A 1 91 ? 11.622 -0.249 -19.383 1.00 96.06 91 ASN A CA 1
ATOM 687 C C . ASN A 1 91 ? 11.214 1.220 -19.640 1.00 96.06 91 ASN A C 1
ATOM 689 O O . ASN A 1 91 ? 12.057 2.064 -19.949 1.00 96.06 91 ASN A O 1
ATOM 693 N N . ASP A 1 92 ? 9.918 1.530 -19.513 1.00 97.62 92 ASP A N 1
ATOM 694 C CA . ASP A 1 92 ? 9.371 2.879 -19.665 1.00 97.62 92 ASP A CA 1
ATOM 695 C C . ASP A 1 92 ? 9.522 3.646 -18.347 1.00 97.62 92 ASP A C 1
ATOM 697 O O . ASP A 1 92 ? 8.626 3.694 -17.500 1.00 97.62 92 ASP A O 1
ATOM 701 N N . SER A 1 93 ? 10.706 4.225 -18.156 1.00 95.31 93 SER A N 1
ATOM 702 C CA . SER A 1 93 ? 11.048 4.963 -16.939 1.00 95.31 93 SER A CA 1
ATOM 703 C C . SER A 1 93 ? 10.182 6.207 -16.728 1.00 95.31 93 SER A C 1
ATOM 705 O O . SER A 1 93 ? 9.897 6.552 -15.583 1.00 95.31 93 SER A O 1
ATOM 707 N N . SER A 1 94 ? 9.717 6.858 -17.801 1.00 97.25 94 SER A N 1
ATOM 708 C CA . SER A 1 94 ? 8.871 8.050 -17.697 1.00 97.25 94 SER A CA 1
ATOM 709 C C . SER A 1 94 ? 7.479 7.691 -17.190 1.00 97.25 94 SER A C 1
ATOM 711 O O . SER A 1 94 ? 6.980 8.326 -16.257 1.00 97.25 94 SER A O 1
ATOM 713 N N . GLN A 1 95 ? 6.870 6.644 -17.754 1.00 97.44 95 GLN A N 1
ATOM 714 C CA . GLN A 1 95 ? 5.577 6.160 -17.289 1.00 97.44 95 GLN A CA 1
ATOM 715 C C . GLN A 1 95 ? 5.674 5.591 -15.871 1.00 97.44 95 GLN A C 1
ATOM 717 O O . GLN A 1 95 ? 4.817 5.888 -15.037 1.00 97.44 95 GLN A O 1
ATOM 722 N N . ALA A 1 96 ? 6.726 4.825 -15.574 1.00 96.75 96 ALA A N 1
ATOM 723 C CA . ALA A 1 96 ? 6.953 4.288 -14.239 1.00 96.75 96 ALA A CA 1
ATOM 724 C C . ALA A 1 96 ? 7.094 5.401 -13.188 1.00 96.75 96 ALA A C 1
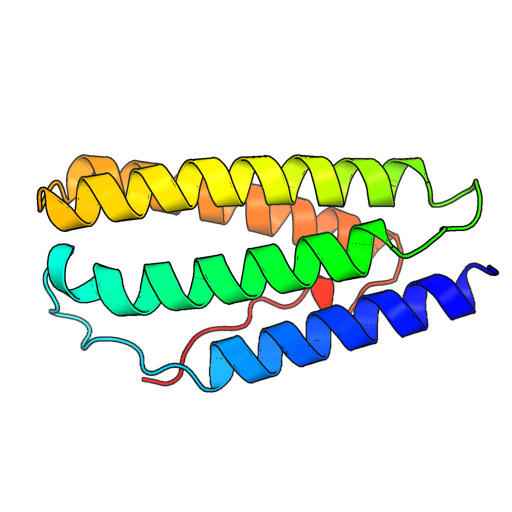ATOM 726 O O . ALA A 1 96 ? 6.440 5.351 -12.149 1.00 96.75 96 ALA A O 1
ATOM 727 N N . GLN A 1 97 ? 7.862 6.454 -13.479 1.00 95.81 97 GLN A N 1
ATOM 728 C CA . GLN A 1 97 ? 8.001 7.601 -12.581 1.00 95.81 97 GLN A CA 1
ATOM 729 C C . GLN A 1 97 ? 6.658 8.309 -12.337 1.00 95.81 97 GLN A C 1
ATOM 731 O O . GLN A 1 97 ? 6.329 8.631 -11.196 1.00 95.81 97 GLN A O 1
ATOM 736 N N . ALA A 1 98 ? 5.862 8.529 -13.388 1.00 97.75 98 ALA A N 1
ATOM 737 C CA . ALA A 1 98 ? 4.554 9.173 -13.264 1.00 97.75 98 ALA A CA 1
ATOM 738 C C . ALA A 1 98 ? 3.547 8.333 -12.455 1.00 97.75 98 ALA A C 1
ATOM 740 O O . ALA A 1 98 ? 2.693 8.888 -11.762 1.00 97.75 98 ALA A O 1
ATOM 741 N N . LEU A 1 99 ? 3.625 7.002 -12.543 1.00 98.00 99 LEU A N 1
ATOM 742 C CA . LEU A 1 99 ? 2.800 6.087 -11.750 1.00 98.00 99 LEU A CA 1
ATOM 743 C C . LEU A 1 99 ? 3.268 6.023 -10.292 1.00 98.00 99 LEU A C 1
ATOM 745 O O . LEU A 1 99 ? 2.430 6.090 -9.398 1.00 98.00 99 LEU A O 1
ATOM 749 N N . GLY A 1 100 ? 4.582 5.991 -10.046 1.00 95.31 100 GLY A N 1
ATOM 750 C CA . GLY A 1 100 ? 5.154 6.064 -8.697 1.00 95.31 100 GLY A CA 1
ATOM 751 C C . GLY A 1 100 ? 4.728 7.331 -7.949 1.00 95.31 100 GLY A C 1
ATOM 752 O O . GLY A 1 100 ? 4.283 7.258 -6.813 1.00 95.31 100 GLY A O 1
ATOM 753 N N . GLN A 1 101 ? 4.726 8.490 -8.615 1.00 96.38 101 GLN A N 1
ATOM 754 C CA . GLN A 1 101 ? 4.236 9.739 -8.010 1.00 96.38 101 GLN A CA 1
ATOM 755 C C . GLN A 1 101 ? 2.742 9.704 -7.650 1.00 96.38 101 GLN A C 1
ATOM 757 O O . GLN A 1 101 ? 2.327 10.341 -6.682 1.00 96.38 101 GLN A O 1
ATOM 762 N N . GLN A 1 102 ? 1.921 8.990 -8.430 1.00 96.69 102 GLN A N 1
ATOM 763 C CA . GLN A 1 102 ? 0.499 8.811 -8.120 1.00 96.69 102 GLN A CA 1
ATOM 764 C C . GLN A 1 102 ? 0.298 7.885 -6.917 1.00 96.69 102 GLN A C 1
ATOM 766 O O . GLN A 1 102 ? -0.554 8.181 -6.081 1.00 96.69 102 GLN A O 1
ATOM 771 N N . LEU A 1 103 ? 1.097 6.817 -6.814 1.00 95.31 103 LEU A N 1
ATOM 772 C CA . LEU A 1 103 ? 1.127 5.937 -5.643 1.00 95.31 103 LEU A CA 1
ATOM 773 C C . LEU A 1 103 ? 1.535 6.710 -4.385 1.00 95.31 103 LEU A C 1
ATOM 775 O O . LEU A 1 103 ? 0.788 6.715 -3.416 1.00 95.31 103 LEU A O 1
ATOM 779 N N . ASP A 1 104 ? 2.630 7.474 -4.433 1.00 93.94 104 ASP A N 1
ATOM 780 C CA . ASP A 1 104 ? 3.084 8.296 -3.302 1.00 93.94 104 ASP A CA 1
ATOM 781 C C . ASP A 1 104 ? 2.017 9.291 -2.820 1.00 93.94 104 ASP A C 1
ATOM 783 O O . ASP A 1 104 ? 1.919 9.599 -1.630 1.00 93.94 104 ASP A O 1
ATOM 787 N N . ALA A 1 105 ? 1.243 9.860 -3.748 1.00 94.38 105 ALA A N 1
ATOM 788 C CA . ALA A 1 105 ? 0.178 10.798 -3.416 1.00 94.38 105 ALA A CA 1
ATOM 789 C C . ALA A 1 105 ? -1.006 10.108 -2.721 1.00 94.38 105 ALA A C 1
ATOM 791 O O . ALA A 1 105 ? -1.547 10.670 -1.766 1.00 94.38 105 ALA A O 1
ATOM 792 N N . LEU A 1 106 ? -1.389 8.910 -3.179 1.00 93.62 106 LEU A N 1
ATOM 793 C CA . LEU A 1 106 ? -2.432 8.102 -2.541 1.00 93.62 106 LEU A CA 1
ATOM 794 C C . LEU A 1 106 ? -1.990 7.611 -1.163 1.00 93.62 106 LEU A C 1
ATOM 796 O O . LEU A 1 106 ? -2.707 7.860 -0.197 1.00 93.62 106 LEU A O 1
ATOM 800 N N . ASN A 1 107 ? -0.770 7.092 -1.040 1.00 92.25 107 ASN A N 1
ATOM 801 C CA . ASN A 1 107 ? -0.244 6.611 0.232 1.00 92.25 107 ASN A CA 1
ATOM 802 C C . ASN A 1 107 ? -0.211 7.732 1.292 1.00 92.25 107 ASN A C 1
ATOM 804 O O . ASN A 1 107 ? -0.639 7.559 2.429 1.00 92.25 107 ASN A O 1
ATOM 808 N N . LYS A 1 108 ? 0.167 8.964 0.913 1.00 93.75 108 LYS A N 1
ATOM 809 C CA . LYS A 1 108 ? 0.080 10.133 1.818 1.00 93.75 108 LYS A CA 1
ATOM 810 C C . LYS A 1 108 ? -1.351 10.461 2.243 1.00 93.75 108 LYS A C 1
ATOM 812 O O . LYS A 1 108 ? -1.572 10.900 3.377 1.00 93.75 108 LYS A O 1
ATOM 817 N N . GLN A 1 109 ? -2.318 10.301 1.341 1.00 93.56 109 GLN A N 1
ATOM 818 C CA . GLN A 1 109 ? -3.730 10.480 1.668 1.00 93.56 109 GLN A CA 1
ATOM 819 C C . GLN A 1 109 ? -4.188 9.409 2.668 1.00 93.56 109 GLN A C 1
ATOM 821 O O . GLN A 1 109 ? -4.851 9.746 3.653 1.00 93.56 109 GLN A O 1
ATOM 826 N N . ASP A 1 110 ? -3.788 8.159 2.463 1.00 93.94 110 ASP A N 1
ATOM 827 C CA . ASP A 1 110 ? -4.140 7.035 3.330 1.00 93.94 110 ASP A CA 1
ATOM 828 C C . ASP A 1 110 ? -3.470 7.133 4.698 1.00 93.94 110 ASP A C 1
ATOM 830 O O . ASP A 1 110 ? -4.141 6.937 5.713 1.00 93.94 110 ASP A O 1
ATOM 834 N N . ASN A 1 111 ? -2.221 7.596 4.770 1.00 94.06 111 ASN A N 1
ATOM 835 C CA . ASN A 1 111 ? -1.550 7.917 6.030 1.00 94.06 111 ASN A CA 1
ATOM 836 C C . ASN A 1 111 ? -2.303 8.985 6.830 1.00 94.06 111 ASN A C 1
ATOM 838 O O . ASN A 1 111 ? -2.431 8.888 8.056 1.00 94.06 111 ASN A O 1
ATOM 842 N N . SER A 1 112 ? -2.836 10.006 6.149 1.00 94.12 112 SER A N 1
ATOM 843 C CA . SER A 1 112 ? -3.630 11.060 6.785 1.00 94.12 112 SER A CA 1
ATOM 844 C C . SER A 1 112 ? -4.959 10.524 7.324 1.00 94.12 112 SER A C 1
ATOM 846 O O . SER A 1 112 ? -5.307 10.802 8.477 1.00 94.12 112 SER A O 1
ATOM 848 N N . ILE A 1 113 ? -5.671 9.711 6.534 1.00 93.94 113 ILE A N 1
ATOM 849 C CA . ILE A 1 113 ? -6.913 9.052 6.964 1.00 93.94 113 ILE A CA 1
ATOM 850 C C . ILE A 1 113 ? -6.627 8.144 8.161 1.00 93.94 113 ILE A C 1
ATOM 852 O O . ILE A 1 113 ? -7.245 8.320 9.211 1.00 93.94 113 ILE A O 1
ATOM 856 N N . SER A 1 114 ? -5.649 7.248 8.037 1.00 95.00 114 SER A N 1
ATOM 857 C CA . SER A 1 114 ? -5.225 6.296 9.067 1.00 95.00 114 SER A CA 1
ATOM 858 C C . SER A 1 114 ? -4.874 6.993 10.379 1.00 95.00 114 SER A C 1
ATOM 860 O O . SER A 1 114 ? -5.405 6.641 11.436 1.00 95.00 114 SER A O 1
ATOM 862 N N . SER A 1 115 ? -4.073 8.059 10.314 1.00 95.12 115 SER A N 1
ATOM 863 C CA . SER A 1 115 ? -3.735 8.877 11.483 1.00 95.12 115 SER A CA 1
ATOM 864 C C . SER A 1 115 ? -4.978 9.454 12.165 1.00 95.12 115 SER A C 1
ATOM 866 O O . SER A 1 115 ? -5.088 9.399 13.390 1.00 95.12 115 SER A O 1
ATOM 868 N N . SER A 1 116 ? -5.940 9.971 11.390 1.00 93.88 116 SER A N 1
ATOM 869 C CA . SER A 1 116 ? -7.142 10.621 11.934 1.00 93.88 116 SER A CA 1
ATOM 870 C C . SER A 1 116 ? -8.045 9.682 12.747 1.00 93.88 116 SER A C 1
ATOM 872 O O . SER A 1 116 ? -8.746 10.132 13.655 1.00 93.88 116 SER A O 1
ATOM 874 N N . ILE A 1 117 ? -7.993 8.375 12.470 1.00 93.88 117 ILE A N 1
ATOM 875 C CA . ILE A 1 117 ? -8.813 7.354 13.137 1.00 93.88 117 ILE A CA 1
ATOM 876 C C . ILE A 1 117 ? -8.036 6.488 14.142 1.00 93.88 117 ILE A C 1
ATOM 878 O O . ILE A 1 117 ? -8.620 5.594 14.756 1.00 93.88 117 ILE A O 1
ATOM 882 N N . GLY A 1 118 ? -6.751 6.783 14.367 1.00 95.31 118 GLY A N 1
ATOM 883 C CA . GLY A 1 118 ? -5.895 6.090 15.339 1.00 95.31 118 GLY A CA 1
ATOM 884 C C . GLY A 1 118 ? -5.167 4.857 14.795 1.00 95.31 118 GLY A C 1
ATOM 885 O O . GLY A 1 118 ? -4.601 4.087 15.574 1.00 95.31 118 GLY A O 1
ATOM 886 N N . LEU A 1 119 ? -5.149 4.666 13.475 1.00 95.62 119 LEU A N 1
ATOM 887 C CA . LEU A 1 119 ? -4.373 3.619 12.814 1.00 95.62 119 LEU A CA 1
ATOM 888 C C . LEU A 1 119 ? -2.908 4.051 12.637 1.00 95.62 119 LEU A C 1
ATOM 890 O O . LEU A 1 119 ? -2.435 4.300 11.533 1.00 95.62 119 LEU A O 1
ATOM 894 N N . THR A 1 120 ? -2.190 4.195 13.750 1.00 95.38 120 THR A N 1
ATOM 895 C CA . THR A 1 120 ? -0.816 4.711 13.776 1.00 95.38 120 THR A CA 1
ATOM 896 C C . THR A 1 120 ? 0.203 3.825 13.065 1.00 95.38 120 THR A C 1
ATOM 898 O O . THR A 1 120 ? 1.207 4.347 12.601 1.00 95.38 120 THR A O 1
ATOM 901 N N . GLU A 1 121 ? -0.018 2.510 12.986 1.00 96.19 121 GLU A N 1
ATOM 902 C CA . GLU A 1 121 ? 0.859 1.598 12.233 1.00 96.19 121 GLU A CA 1
ATOM 903 C C . GLU A 1 121 ? 0.609 1.700 10.729 1.00 96.19 121 GLU A C 1
ATOM 905 O O . GLU A 1 121 ? 1.553 1.652 9.950 1.00 96.19 121 GLU A O 1
ATOM 910 N N . CYS A 1 122 ? -0.650 1.897 10.329 1.00 92.56 122 CYS A N 1
ATOM 911 C CA . CYS A 1 122 ? -1.028 2.098 8.929 1.00 92.56 122 CYS A CA 1
ATOM 912 C C . CYS A 1 122 ? -0.602 3.463 8.389 1.00 92.56 122 CYS A C 1
ATOM 914 O O . CYS A 1 122 ? -0.570 3.651 7.188 1.00 92.56 122 CYS A O 1
ATOM 916 N N . ALA A 1 123 ? -0.313 4.421 9.271 1.00 93.62 123 ALA A N 1
ATOM 917 C CA . ALA A 1 123 ? 0.157 5.748 8.896 1.00 93.62 123 ALA A CA 1
ATOM 918 C C . ALA A 1 123 ? 1.687 5.853 8.757 1.00 93.62 123 ALA A C 1
ATOM 920 O O . ALA A 1 123 ? 2.209 6.965 8.641 1.00 93.62 123 ALA A O 1
ATOM 921 N N . LYS A 1 124 ? 2.413 4.733 8.859 1.00 91.00 124 LYS A N 1
ATOM 922 C CA . LYS A 1 124 ? 3.870 4.696 8.708 1.00 91.00 124 LYS A CA 1
ATOM 923 C C . LYS A 1 124 ? 4.240 4.442 7.254 1.00 91.00 124 LYS A C 1
ATOM 925 O O . LYS A 1 124 ? 3.687 3.554 6.621 1.00 91.00 124 LYS A O 1
ATOM 930 N N . ASP A 1 125 ? 5.267 5.145 6.792 1.00 84.56 125 ASP A N 1
ATOM 931 C CA . ASP A 1 125 ? 5.923 4.856 5.519 1.00 84.56 125 ASP A CA 1
ATOM 932 C C . ASP A 1 125 ? 7.033 3.817 5.740 1.00 84.56 125 ASP A C 1
ATOM 934 O O . ASP A 1 125 ? 8.179 4.171 6.024 1.00 84.56 125 ASP A O 1
ATOM 938 N N . ALA A 1 126 ? 6.684 2.530 5.670 1.00 83.62 126 ALA A N 1
ATOM 939 C CA . ALA A 1 126 ? 7.672 1.452 5.665 1.00 83.62 126 ALA A CA 1
ATOM 940 C C . ALA A 1 126 ? 8.376 1.372 4.302 1.00 83.62 126 ALA A C 1
ATOM 942 O O . ALA A 1 126 ? 7.745 1.518 3.256 1.00 83.62 126 ALA A O 1
ATOM 943 N N . SER A 1 127 ? 9.683 1.112 4.312 1.00 83.12 127 SER A N 1
ATOM 944 C CA . SER A 1 127 ? 10.496 0.976 3.101 1.00 83.12 127 SER A CA 1
ATOM 945 C C . SER A 1 127 ? 11.319 -0.315 3.138 1.00 83.12 127 SER A C 1
ATOM 947 O O . SER A 1 127 ? 11.774 -0.693 4.222 1.00 83.12 127 SER A O 1
ATOM 949 N N . PRO A 1 128 ? 11.568 -0.966 1.988 1.00 80.31 128 PRO A N 1
ATOM 950 C CA . PRO A 1 128 ? 12.491 -2.096 1.894 1.00 80.31 128 PRO A CA 1
ATOM 951 C C . PRO A 1 128 ? 13.889 -1.798 2.459 1.00 80.31 128 PRO A C 1
ATOM 953 O O . PRO A 1 128 ? 14.330 -0.651 2.519 1.00 80.31 128 PRO A O 1
ATOM 956 N N . GLN A 1 129 ? 14.611 -2.844 2.861 1.00 67.06 129 GLN A N 1
ATOM 957 C CA . GLN A 1 129 ? 16.004 -2.754 3.302 1.00 67.06 129 GLN A CA 1
ATOM 958 C C . GLN A 1 129 ? 16.955 -2.630 2.102 1.00 67.06 129 GLN A C 1
ATOM 960 O O . GLN A 1 129 ? 16.995 -3.528 1.257 1.00 67.06 129 GLN A O 1
ATOM 965 N N . GLY A 1 130 ? 17.792 -1.587 2.063 1.00 50.91 130 GLY A N 1
ATOM 966 C CA . GLY A 1 130 ? 18.901 -1.476 1.100 1.00 50.91 130 GLY A CA 1
ATOM 967 C C . GLY A 1 130 ? 19.378 -0.059 0.831 1.00 50.91 130 GLY A C 1
ATOM 968 O O . GLY A 1 130 ? 18.534 0.800 0.505 1.00 50.91 130 GLY A O 1
#

Foldseek 3Di:
DALVVLLVQLLVLLLVLLVQQQAAADDPPPDQLLVCLVSLVSNLVSLVVSLVSLVPDDYDPVCVVLSVLLSVLSVVLSVLSVVLSVCSNVSVPVSNVVSVVVNVVSLCVNLVSCVVSNSPSSNDDRHYDD

pLDDT: mean 94.02, std 5.47, range [50.91, 98.5]